Protein AF-A0A507FNB2-F1 (afdb_monomer_lite)

Radius of gyration: 12.71 Å; chains: 1; bounding box: 33×41×17 Å

pLDDT: mean 84.16, std 13.11, range [47.0, 95.19]

Foldseek 3Di:
DAAEEDAEQVVCLVVLQVCVVVVHAYEYEHHQAPVCVDCVRRVRYHYPDHRDDDPPVVPDD

Secondary structure (DSSP, 8-state):
--EE----HHHHHHHHHHHHHTT--EE-SS---GGGG-TTT-TTEE-SSPP----GGG---

Sequence (61 aa):
MAVFGGVSSDITQYTAELFSYYQIPYCGPMQGSPSLSDKNNYPYFIRPVQGVFVPVHFFKF

Structure (mmCIF, N/CA/C/O backbone):
data_AF-A0A507FNB2-F1
#
_entry.id   AF-A0A507FNB2-F1
#
loop_
_atom_site.group_PDB
_atom_site.id
_atom_site.type_symbol
_atom_site.label_atom_id
_atom_site.label_alt_id
_atom_site.label_comp_id
_atom_site.label_asym_id
_atom_site.label_entity_id
_atom_site.label_seq_id
_atom_site.pdbx_PDB_ins_code
_atom_site.Cartn_x
_atom_site.Cartn_y
_atom_site.Cartn_z
_atom_site.occupancy
_atom_site.B_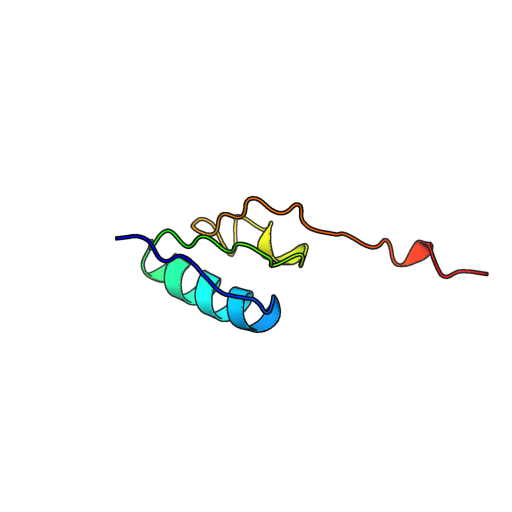iso_or_equiv
_atom_site.auth_seq_id
_atom_site.auth_comp_id
_atom_site.auth_asym_id
_atom_site.auth_atom_id
_atom_site.pdbx_PDB_model_num
ATOM 1 N N . MET A 1 1 ? -6.878 -11.179 -0.037 1.00 79.50 1 MET A N 1
ATOM 2 C CA . MET A 1 1 ? -6.105 -11.058 -1.294 1.00 79.50 1 MET A CA 1
ATOM 3 C C . MET A 1 1 ? -5.256 -9.803 -1.189 1.00 79.50 1 MET A C 1
ATOM 5 O O . MET A 1 1 ? -5.757 -8.837 -0.635 1.00 79.50 1 MET A O 1
ATOM 9 N N . ALA A 1 2 ? -3.999 -9.828 -1.628 1.00 87.31 2 ALA A N 1
ATOM 10 C CA . ALA A 1 2 ? -3.100 -8.674 -1.566 1.00 87.31 2 ALA A CA 1
ATOM 11 C C . ALA A 1 2 ? -2.403 -8.490 -2.915 1.00 87.31 2 ALA A C 1
ATOM 13 O O . ALA A 1 2 ? -2.092 -9.481 -3.580 1.00 87.31 2 ALA A O 1
ATOM 14 N N . VAL A 1 3 ? -2.187 -7.239 -3.313 1.00 91.56 3 VAL A N 1
ATOM 15 C CA . VAL A 1 3 ? -1.521 -6.877 -4.569 1.00 91.56 3 VAL A CA 1
ATOM 16 C C . VAL A 1 3 ? -0.102 -6.418 -4.251 1.00 91.56 3 VAL A C 1
ATOM 18 O O . VAL A 1 3 ? 0.106 -5.644 -3.322 1.00 91.56 3 VAL A O 1
ATOM 21 N N . PHE A 1 4 ? 0.877 -6.882 -5.022 1.00 90.81 4 PHE A N 1
ATOM 22 C CA . PHE A 1 4 ? 2.277 -6.484 -4.888 1.00 90.81 4 PHE A CA 1
ATOM 23 C C . PHE A 1 4 ? 2.778 -5.990 -6.241 1.00 90.81 4 PHE A C 1
ATOM 25 O O . PHE A 1 4 ? 2.599 -6.680 -7.245 1.00 90.81 4 PHE A O 1
ATOM 32 N N . GLY A 1 5 ? 3.399 -4.812 -6.280 1.00 88.44 5 GLY A N 1
ATOM 33 C CA . GLY A 1 5 ? 4.006 -4.285 -7.500 1.00 88.44 5 GLY A CA 1
ATOM 34 C C . GLY A 1 5 ? 3.829 -2.783 -7.685 1.00 88.44 5 GLY A C 1
ATOM 35 O O . GLY A 1 5 ? 3.602 -2.035 -6.740 1.00 88.44 5 GLY A O 1
ATOM 36 N N . GLY A 1 6 ? 3.975 -2.344 -8.932 1.00 81.75 6 GLY A N 1
ATOM 37 C CA . GLY A 1 6 ? 4.016 -0.930 -9.287 1.00 81.75 6 GLY A CA 1
ATOM 38 C C . GLY A 1 6 ? 5.422 -0.346 -9.150 1.00 81.75 6 GLY A C 1
ATOM 39 O O . GLY A 1 6 ? 6.160 -0.629 -8.210 1.00 81.75 6 GLY A O 1
ATOM 40 N N . VAL A 1 7 ? 5.805 0.460 -10.135 1.00 79.62 7 VAL A N 1
ATOM 41 C CA . VAL A 1 7 ? 7.145 1.070 -10.216 1.00 79.62 7 VAL A CA 1
ATOM 42 C C . VAL A 1 7 ? 7.066 2.588 -10.315 1.00 79.62 7 VAL A C 1
ATOM 44 O O . VAL A 1 7 ? 7.882 3.297 -9.738 1.00 79.62 7 VAL A O 1
ATOM 47 N N . SER A 1 8 ? 6.038 3.107 -10.984 1.00 86.56 8 SER A N 1
ATOM 48 C CA . SER A 1 8 ? 5.784 4.539 -11.111 1.00 86.56 8 SER A CA 1
ATOM 49 C C . SER A 1 8 ? 4.887 5.038 -9.982 1.00 86.56 8 SER A C 1
ATOM 51 O O . SER A 1 8 ? 3.816 4.470 -9.736 1.00 86.56 8 SER A O 1
ATOM 53 N N . SER A 1 9 ? 5.278 6.144 -9.350 1.00 86.19 9 SER A N 1
ATOM 54 C CA . SER A 1 9 ? 4.480 6.778 -8.296 1.00 86.19 9 SER A CA 1
ATOM 55 C C . SER A 1 9 ? 3.108 7.245 -8.791 1.00 86.19 9 SER A C 1
ATOM 57 O O . SER A 1 9 ? 2.141 7.118 -8.048 1.00 86.19 9 SER A O 1
ATOM 59 N N . ASP A 1 10 ? 3.000 7.714 -10.037 1.00 89.12 10 ASP A N 1
ATOM 60 C CA . ASP A 1 10 ? 1.750 8.272 -10.576 1.00 89.12 10 ASP A CA 1
ATOM 61 C C . ASP A 1 10 ? 0.683 7.191 -10.761 1.00 89.12 10 ASP A C 1
ATOM 63 O O . ASP A 1 10 ? -0.405 7.286 -10.204 1.00 89.12 10 ASP A O 1
ATOM 67 N N . ILE A 1 11 ? 1.021 6.088 -11.440 1.00 90.06 11 ILE A N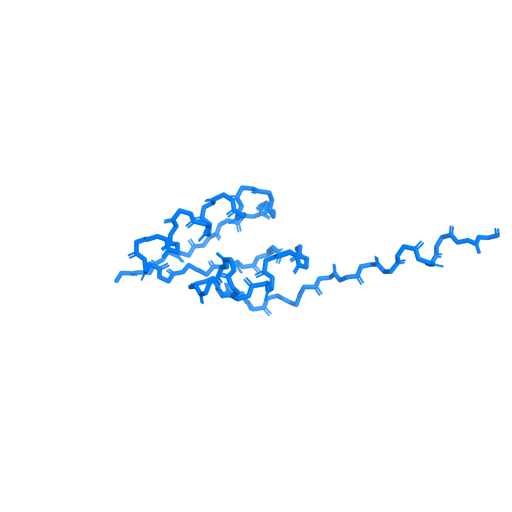 1
ATOM 68 C CA . ILE A 1 11 ? 0.105 4.939 -11.599 1.00 90.06 11 ILE A CA 1
ATOM 69 C C . ILE A 1 11 ? -0.256 4.340 -10.233 1.00 90.06 11 ILE A C 1
ATOM 71 O O . ILE A 1 11 ? -1.369 3.860 -10.016 1.00 90.06 11 ILE A O 1
ATOM 75 N N . THR A 1 12 ? 0.684 4.377 -9.288 1.00 92.56 12 THR A N 1
ATOM 76 C CA . THR A 1 12 ? 0.463 3.836 -7.945 1.00 92.56 12 THR A CA 1
ATOM 77 C C . THR A 1 12 ? -0.566 4.644 -7.170 1.00 92.56 12 THR A C 1
ATOM 79 O O . THR A 1 12 ? -1.321 4.043 -6.423 1.00 92.56 12 THR A O 1
ATOM 82 N N . GLN A 1 13 ? -0.664 5.959 -7.379 1.00 92.62 13 GLN A N 1
ATOM 83 C CA . GLN A 1 13 ? -1.709 6.772 -6.748 1.00 92.62 13 GLN A CA 1
ATOM 84 C C . GLN A 1 13 ? -3.097 6.334 -7.222 1.00 92.62 13 GLN A C 1
ATOM 86 O O . GLN A 1 13 ? -3.923 5.956 -6.398 1.00 92.62 13 GLN A O 1
ATOM 91 N N . TYR A 1 14 ? -3.308 6.248 -8.539 1.00 91.94 14 TYR A N 1
ATOM 92 C CA . TYR A 1 14 ? -4.585 5.795 -9.102 1.00 91.94 14 TYR A CA 1
ATOM 93 C C . TYR A 1 14 ? -4.963 4.378 -8.654 1.00 91.94 14 TYR A C 1
ATOM 95 O O . TYR A 1 14 ? -6.101 4.105 -8.279 1.00 91.94 14 TYR A O 1
ATOM 103 N N . THR A 1 15 ? -4.001 3.453 -8.678 1.00 92.94 15 THR A N 1
ATOM 104 C CA . THR A 1 15 ? -4.253 2.059 -8.278 1.00 92.94 15 THR A CA 1
ATOM 105 C C . THR A 1 15 ? -4.465 1.920 -6.771 1.00 92.94 15 THR A C 1
ATOM 107 O O . THR A 1 15 ? -5.348 1.174 -6.357 1.00 92.94 15 THR A O 1
ATOM 110 N N . ALA A 1 16 ? -3.727 2.661 -5.941 1.00 92.94 16 ALA A N 1
ATOM 111 C CA . ALA A 1 16 ? -3.920 2.683 -4.493 1.00 92.94 16 ALA A CA 1
ATOM 112 C C . ALA A 1 16 ? -5.268 3.291 -4.093 1.00 92.94 16 ALA A C 1
ATOM 114 O O . ALA A 1 16 ? -5.888 2.802 -3.148 1.00 92.94 16 ALA A O 1
ATOM 115 N N . GLU A 1 17 ? -5.738 4.313 -4.808 1.00 92.81 17 GLU A N 1
ATOM 116 C CA . GLU A 1 17 ? -7.073 4.880 -4.611 1.00 92.81 17 GLU A CA 1
ATOM 117 C C . GLU A 1 17 ? -8.147 3.832 -4.923 1.00 92.81 17 GLU A C 1
ATOM 119 O O . GLU A 1 17 ? -8.980 3.512 -4.074 1.00 92.81 17 GLU A O 1
ATOM 124 N N . LEU A 1 18 ? -8.059 3.206 -6.103 1.00 93.31 18 LEU A N 1
ATOM 125 C CA . LEU A 1 18 ? -8.985 2.156 -6.520 1.00 93.31 18 LEU A CA 1
ATOM 126 C C . LEU A 1 18 ? -9.028 1.007 -5.505 1.00 93.31 18 LEU A C 1
ATOM 128 O O . LEU A 1 18 ? -10.102 0.580 -5.088 1.00 93.31 18 LEU A O 1
ATOM 132 N N . PHE A 1 19 ? -7.867 0.518 -5.072 1.00 93.81 19 PHE A N 1
ATOM 133 C CA . PHE A 1 19 ? -7.790 -0.560 -4.090 1.00 93.81 19 PHE A CA 1
ATOM 134 C C . PHE A 1 19 ? -8.280 -0.148 -2.705 1.00 93.81 19 PHE A C 1
ATOM 136 O O . PHE A 1 19 ? -8.779 -1.003 -1.974 1.00 93.81 19 PHE A O 1
ATOM 143 N N . SER A 1 20 ? -8.216 1.137 -2.360 1.00 93.31 20 SER A N 1
ATOM 144 C CA . SER A 1 20 ? -8.761 1.632 -1.098 1.00 93.31 20 SER A CA 1
ATOM 145 C C . SER A 1 20 ? -10.289 1.547 -1.061 1.00 93.31 20 SER A C 1
ATOM 147 O O . SER A 1 20 ? -10.829 1.150 -0.029 1.00 93.31 20 SER A O 1
ATOM 149 N N . TYR A 1 21 ? -10.982 1.781 -2.185 1.00 94.12 21 TYR A N 1
ATOM 150 C CA . TYR A 1 21 ? -12.436 1.564 -2.280 1.00 94.12 21 TYR A CA 1
ATOM 151 C C . TYR A 1 21 ? -12.839 0.103 -2.048 1.00 94.12 21 TYR A C 1
ATOM 153 O O . TYR A 1 21 ? -13.859 -0.166 -1.420 1.00 94.12 21 TYR A O 1
ATOM 161 N N . TYR A 1 22 ? -12.027 -0.842 -2.524 1.00 94.12 22 TYR A N 1
ATOM 162 C CA . TYR A 1 22 ? -12.274 -2.277 -2.353 1.00 94.12 22 TYR A CA 1
ATOM 163 C C . TYR A 1 22 ? -11.613 -2.873 -1.104 1.00 94.12 22 TYR A C 1
ATOM 165 O O . TYR A 1 22 ? -11.683 -4.084 -0.901 1.00 94.12 22 TYR A O 1
ATOM 173 N N . GLN A 1 23 ? -10.960 -2.047 -0.279 1.00 94.12 23 GLN A N 1
ATOM 174 C CA . GLN A 1 23 ? -10.237 -2.474 0.924 1.00 94.12 23 GLN A CA 1
ATOM 175 C C . GLN A 1 23 ? -9.168 -3.548 0.646 1.00 94.12 23 GLN A C 1
ATOM 177 O O . GLN A 1 23 ? -8.912 -4.435 1.464 1.00 94.12 23 GLN A O 1
ATOM 182 N N . ILE A 1 24 ? -8.542 -3.484 -0.531 1.00 94.81 24 ILE A N 1
ATOM 183 C CA . ILE A 1 24 ? -7.520 -4.438 -0.956 1.00 94.81 24 ILE A CA 1
ATOM 184 C C . ILE A 1 24 ? -6.145 -3.915 -0.516 1.00 94.81 24 ILE A C 1
ATOM 186 O O . ILE A 1 24 ? -5.735 -2.842 -0.960 1.00 94.81 24 ILE A O 1
ATOM 190 N N . PRO A 1 25 ? -5.390 -4.659 0.312 1.00 94.12 25 PRO A N 1
ATOM 191 C CA . PRO A 1 25 ? -4.025 -4.284 0.657 1.00 94.12 25 PRO A CA 1
ATOM 192 C C . PRO A 1 25 ? -3.127 -4.296 -0.584 1.00 94.12 25 PRO A C 1
ATOM 194 O O . PRO A 1 25 ? -3.065 -5.294 -1.312 1.00 94.12 25 PRO A O 1
ATOM 197 N N . TYR A 1 26 ? -2.406 -3.196 -0.797 1.00 94.00 26 TYR A N 1
ATOM 198 C CA . TYR A 1 26 ? -1.511 -3.002 -1.935 1.00 94.00 26 TYR A CA 1
ATOM 199 C C . TYR A 1 26 ? -0.116 -2.601 -1.462 1.00 94.00 26 TYR A C 1
ATOM 201 O O . TYR A 1 26 ? 0.046 -1.608 -0.756 1.00 94.00 26 TYR A O 1
ATOM 209 N N . CYS A 1 27 ? 0.896 -3.376 -1.850 1.00 91.62 27 CYS A N 1
ATOM 210 C CA . CYS A 1 27 ? 2.288 -3.132 -1.510 1.00 91.62 27 CYS A CA 1
ATOM 211 C C . CYS A 1 27 ? 3.100 -2.674 -2.723 1.00 91.62 27 CYS A C 1
ATOM 213 O O . CYS A 1 27 ? 3.268 -3.424 -3.689 1.00 91.62 27 CYS A O 1
ATOM 215 N N . GLY A 1 28 ? 3.631 -1.457 -2.638 1.00 90.31 28 GLY A N 1
ATOM 216 C CA . GLY A 1 28 ? 4.494 -0.861 -3.645 1.00 90.31 28 GLY A CA 1
ATOM 217 C C . GLY A 1 28 ? 5.981 -0.958 -3.279 1.00 90.31 28 GLY A C 1
ATOM 218 O O . GLY A 1 28 ? 6.363 -0.446 -2.228 1.00 90.31 28 GLY A O 1
ATOM 219 N N . PRO A 1 29 ? 6.851 -1.579 -4.099 1.00 83.75 29 PRO A N 1
ATOM 220 C CA . PRO A 1 29 ? 8.253 -1.790 -3.744 1.00 83.75 29 PRO A CA 1
ATOM 221 C C . PRO A 1 29 ? 9.159 -0.564 -3.929 1.00 83.75 29 PRO A C 1
ATOM 223 O O . PRO A 1 29 ? 10.209 -0.524 -3.299 1.00 83.75 29 PRO A O 1
ATOM 226 N N . MET A 1 30 ? 8.820 0.401 -4.793 1.00 83.75 30 MET A N 1
ATOM 227 C CA . MET A 1 30 ? 9.785 1.416 -5.275 1.00 83.75 30 MET A CA 1
ATOM 228 C C . MET A 1 30 ? 9.257 2.854 -5.304 1.00 83.75 30 MET A C 1
ATOM 230 O O . MET A 1 30 ? 9.998 3.789 -5.603 1.00 83.75 30 MET A O 1
ATOM 234 N N . GLN A 1 31 ? 7.980 3.064 -5.017 1.00 87.06 31 GLN A N 1
ATOM 235 C CA . GLN A 1 31 ? 7.350 4.365 -5.159 1.00 87.06 31 GLN A CA 1
ATOM 236 C C . GLN A 1 31 ? 7.823 5.291 -4.047 1.00 87.06 31 GLN A C 1
ATOM 238 O O . GLN A 1 31 ? 7.600 5.005 -2.874 1.00 87.06 31 GLN A O 1
ATOM 243 N N . GLY A 1 32 ? 8.436 6.413 -4.422 1.00 86.12 32 GLY A N 1
ATOM 244 C CA . GLY A 1 32 ? 8.988 7.400 -3.493 1.00 86.12 32 GLY A CA 1
ATOM 245 C C . GLY A 1 32 ? 8.101 8.622 -3.250 1.00 86.12 32 GLY A C 1
ATOM 246 O O . GLY A 1 32 ? 8.439 9.426 -2.389 1.00 86.12 32 GLY A O 1
ATOM 247 N N . SER A 1 33 ? 6.971 8.779 -3.956 1.00 87.75 33 SER A N 1
ATOM 248 C CA . SER A 1 33 ? 6.147 9.992 -3.812 1.00 87.75 33 SER A CA 1
ATOM 249 C C . SER A 1 33 ? 5.643 10.179 -2.371 1.00 87.75 33 SER A C 1
ATOM 251 O O . SER A 1 33 ? 5.110 9.225 -1.790 1.00 87.75 33 SER A O 1
ATOM 253 N N . PRO A 1 34 ? 5.774 11.377 -1.773 1.00 86.38 34 PRO A N 1
ATOM 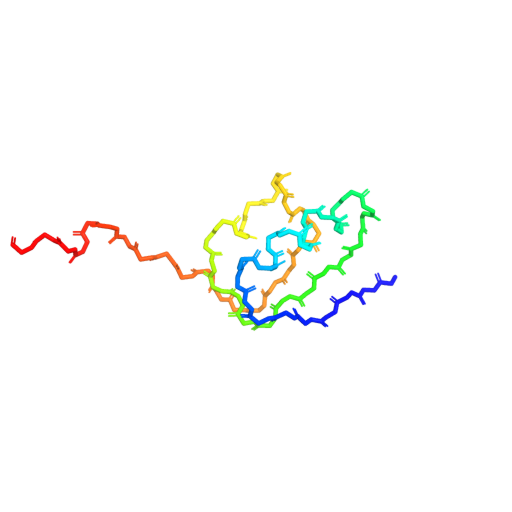254 C CA . PRO A 1 34 ? 5.273 11.656 -0.431 1.00 86.38 34 PRO A CA 1
ATOM 255 C C . PRO A 1 34 ? 3.739 11.641 -0.355 1.00 86.38 34 PRO A C 1
ATOM 257 O O . PRO A 1 34 ? 3.208 11.316 0.703 1.00 86.38 34 PRO A O 1
ATOM 260 N N . SER A 1 35 ? 3.021 11.894 -1.460 1.00 88.56 35 SER A N 1
ATOM 261 C CA . SER A 1 35 ? 1.547 11.849 -1.482 1.00 88.56 35 SER A CA 1
ATOM 262 C C . SER A 1 35 ? 0.989 10.465 -1.135 1.00 88.56 35 SER A C 1
ATOM 264 O O . SER A 1 35 ? -0.045 10.358 -0.488 1.00 88.56 35 SER A O 1
ATOM 266 N N . LEU A 1 36 ? 1.720 9.398 -1.471 1.00 89.12 36 LEU A N 1
ATOM 267 C CA . LEU A 1 36 ? 1.366 8.012 -1.140 1.00 89.12 36 LEU A CA 1
ATOM 268 C C . LEU A 1 36 ? 1.476 7.681 0.361 1.00 89.12 36 LEU A C 1
ATOM 270 O O . LEU A 1 36 ? 1.088 6.592 0.778 1.00 89.12 36 LEU A O 1
ATOM 274 N N . SER A 1 37 ? 2.025 8.583 1.180 1.00 89.81 37 SER A N 1
ATOM 275 C CA . SER A 1 37 ? 2.034 8.431 2.640 1.00 89.81 37 SER A CA 1
ATOM 276 C C . SER A 1 37 ? 0.725 8.886 3.298 1.00 89.81 37 SER A C 1
ATOM 278 O O . SER A 1 37 ? 0.545 8.639 4.490 1.00 89.81 37 SER A O 1
ATOM 280 N N . ASP A 1 38 ? -0.179 9.540 2.562 1.00 91.38 38 ASP A N 1
ATOM 281 C CA . ASP A 1 38 ? -1.459 9.997 3.102 1.00 91.38 38 ASP A CA 1
ATOM 282 C C . ASP A 1 38 ? -2.413 8.820 3.348 1.00 91.38 38 ASP A C 1
ATOM 284 O O . ASP A 1 38 ? -2.952 8.216 2.421 1.00 91.38 38 ASP A O 1
ATOM 288 N N . LYS A 1 39 ? -2.632 8.497 4.625 1.00 91.50 39 LYS A N 1
ATOM 289 C CA . LYS A 1 39 ? -3.496 7.390 5.053 1.00 91.50 39 LYS A CA 1
ATOM 290 C C . LYS A 1 39 ? -4.983 7.704 5.020 1.00 91.50 39 LYS A C 1
ATOM 292 O O . LYS A 1 39 ? -5.768 6.764 5.104 1.00 91.50 39 LYS A O 1
ATOM 297 N N . ASN A 1 40 ? -5.368 8.968 4.862 1.00 93.12 40 ASN A N 1
ATOM 298 C CA . ASN A 1 40 ? -6.769 9.315 4.648 1.00 93.12 40 ASN A CA 1
ATOM 299 C C . ASN A 1 40 ? -7.201 8.934 3.227 1.00 93.12 40 ASN A C 1
ATOM 301 O O . ASN A 1 40 ? -8.290 8.403 3.042 1.00 93.12 40 ASN A O 1
ATOM 305 N N . ASN A 1 41 ? -6.317 9.146 2.245 1.00 91.31 41 ASN A N 1
ATOM 306 C CA . ASN A 1 41 ? -6.573 8.825 0.839 1.00 91.31 41 ASN A CA 1
ATOM 307 C C . ASN A 1 41 ? -6.158 7.392 0.458 1.00 91.31 41 ASN A C 1
ATOM 309 O O . ASN A 1 41 ? -6.829 6.749 -0.345 1.00 91.31 41 ASN A O 1
ATOM 313 N N . TYR A 1 42 ? -5.083 6.864 1.055 1.00 93.88 42 TYR A N 1
ATOM 314 C CA . TYR A 1 42 ? -4.529 5.540 0.733 1.00 93.88 42 TYR A CA 1
ATOM 315 C C . TYR A 1 42 ? -4.349 4.650 1.982 1.00 93.88 42 TYR A C 1
ATOM 317 O O . TYR A 1 42 ? -3.226 4.238 2.309 1.00 93.88 42 TYR A O 1
ATOM 325 N N . PRO A 1 43 ? -5.430 4.322 2.716 1.00 95.19 43 PRO A N 1
ATOM 326 C CA . PRO A 1 43 ? -5.340 3.559 3.964 1.00 95.19 43 PRO A CA 1
ATOM 327 C C . PRO A 1 43 ? -4.713 2.166 3.784 1.00 95.19 43 PRO A C 1
ATOM 329 O O . PRO A 1 43 ? -3.959 1.714 4.648 1.00 95.19 43 PRO A O 1
ATOM 332 N N . TYR A 1 44 ? -4.950 1.518 2.639 1.00 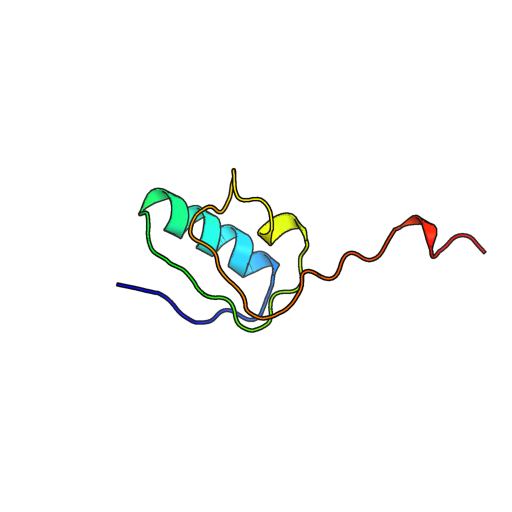94.06 44 TYR A N 1
ATOM 333 C CA . TYR A 1 44 ? -4.515 0.141 2.355 1.00 94.06 44 TYR A CA 1
ATOM 334 C C . TYR A 1 44 ? -3.184 0.034 1.597 1.00 94.06 44 TYR A C 1
ATOM 336 O O . TYR A 1 44 ? -2.739 -1.073 1.282 1.00 94.06 44 TYR A O 1
ATOM 344 N N . PHE A 1 45 ? -2.527 1.161 1.313 1.00 93.56 45 PHE A N 1
ATOM 345 C CA . PHE A 1 45 ? -1.248 1.170 0.611 1.00 93.56 45 PHE A CA 1
ATOM 346 C C . PHE A 1 45 ? -0.068 1.046 1.578 1.00 93.56 45 PHE A C 1
ATOM 348 O O . PHE A 1 45 ? 0.054 1.825 2.522 1.00 93.56 45 PHE A O 1
ATOM 355 N N . ILE A 1 46 ? 0.841 0.106 1.341 1.00 92.56 46 ILE A N 1
ATOM 356 C CA . ILE A 1 46 ? 2.070 -0.081 2.121 1.00 92.56 46 ILE A CA 1
ATOM 357 C C . ILE A 1 46 ? 3.293 -0.080 1.202 1.00 92.56 46 ILE A C 1
ATOM 359 O O . ILE A 1 46 ? 3.209 -0.439 0.033 1.00 92.56 46 ILE A O 1
ATOM 363 N N . ARG A 1 47 ? 4.450 0.326 1.725 1.00 89.56 47 ARG A N 1
ATOM 364 C CA . ARG A 1 47 ? 5.721 0.271 0.992 1.00 89.56 47 ARG A CA 1
ATOM 365 C C . ARG A 1 47 ? 6.903 0.129 1.952 1.00 89.56 47 ARG A C 1
ATOM 367 O O . ARG A 1 47 ? 6.850 0.713 3.034 1.00 89.56 47 ARG A O 1
ATOM 374 N N . PRO A 1 48 ? 7.962 -0.607 1.574 1.00 86.44 48 PRO A N 1
ATOM 375 C CA . PRO A 1 48 ? 9.195 -0.675 2.354 1.00 86.44 48 PRO A CA 1
ATOM 376 C C . PRO A 1 48 ? 10.106 0.539 2.112 1.00 86.44 48 PRO A C 1
ATOM 378 O O . PRO A 1 48 ? 10.895 0.902 2.980 1.00 86.44 48 PRO A O 1
ATOM 381 N N . VAL A 1 49 ? 10.001 1.178 0.942 1.00 83.06 49 VAL A N 1
ATOM 382 C CA . VAL A 1 49 ? 10.794 2.360 0.585 1.00 83.06 49 VAL A CA 1
ATOM 383 C C . VAL A 1 49 ? 10.236 3.601 1.281 1.00 83.06 49 VAL A C 1
ATOM 385 O O . VAL A 1 49 ? 9.026 3.835 1.289 1.00 83.06 49 VAL A O 1
ATOM 388 N N . GLN A 1 50 ? 11.123 4.410 1.863 1.00 77.19 50 GLN A N 1
ATOM 389 C CA . GLN A 1 50 ? 10.744 5.682 2.476 1.00 77.19 50 GLN A CA 1
ATOM 390 C C . GLN A 1 50 ? 10.258 6.674 1.412 1.00 77.19 50 GLN A C 1
ATOM 392 O O . GLN A 1 50 ? 10.812 6.758 0.317 1.00 77.19 50 GLN A O 1
ATOM 397 N N . GLY A 1 51 ? 9.226 7.452 1.745 1.00 73.06 51 GLY A N 1
ATOM 398 C CA . GLY A 1 51 ? 8.803 8.567 0.904 1.00 73.06 51 GLY A CA 1
ATOM 399 C C . GLY A 1 51 ? 9.908 9.618 0.844 1.00 73.06 51 GLY A C 1
ATOM 400 O O . GLY A 1 51 ? 10.312 10.143 1.879 1.00 73.06 51 GLY A O 1
ATOM 401 N N . VAL A 1 52 ? 10.394 9.926 -0.355 1.00 74.62 52 VAL A N 1
ATOM 402 C CA . VAL A 1 52 ? 11.420 10.948 -0.559 1.00 74.62 52 VAL A CA 1
ATOM 403 C C . VAL A 1 52 ? 10.713 12.292 -0.691 1.00 74.62 52 VAL A C 1
ATOM 405 O O . VAL A 1 52 ? 10.132 12.606 -1.728 1.00 74.62 52 VAL A O 1
ATOM 408 N N . PHE A 1 53 ? 10.741 13.089 0.375 1.00 62.97 53 PHE A N 1
ATOM 409 C CA . PHE A 1 53 ? 10.350 14.494 0.315 1.00 62.97 53 PHE A CA 1
ATOM 410 C C . PHE A 1 53 ? 11.589 15.336 -0.001 1.00 62.97 53 PHE A C 1
ATOM 412 O O . PHE A 1 53 ? 12.490 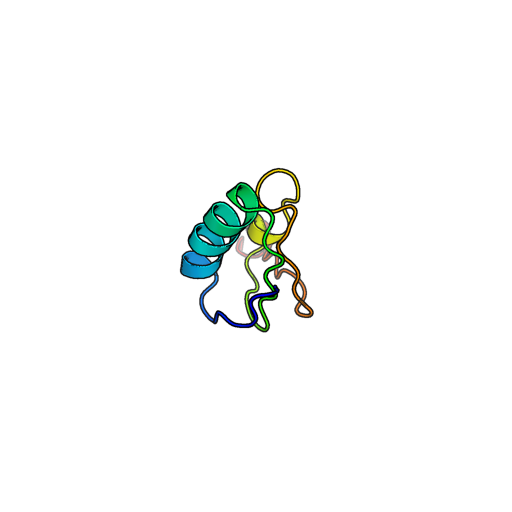15.443 0.828 1.00 62.97 53 PHE A O 1
ATOM 419 N N . VAL A 1 54 ? 11.645 15.926 -1.197 1.00 61.41 54 VAL A N 1
ATOM 420 C CA . VAL A 1 54 ? 12.664 16.928 -1.535 1.00 61.41 54 VAL A CA 1
ATOM 421 C C . VAL A 1 54 ? 12.094 18.303 -1.169 1.00 61.41 54 VAL A C 1
ATOM 423 O O . VAL A 1 54 ? 11.148 18.746 -1.824 1.00 61.41 54 VAL A O 1
ATOM 426 N N . PRO A 1 55 ? 12.603 18.990 -0.129 1.00 55.06 55 PRO A N 1
ATOM 427 C CA . PRO A 1 55 ? 12.110 20.312 0.225 1.00 55.06 55 PRO A CA 1
ATOM 428 C C . PRO A 1 55 ? 12.415 21.296 -0.908 1.00 55.06 55 PRO A C 1
ATOM 430 O O . PRO A 1 55 ? 13.568 21.518 -1.272 1.00 55.06 55 PRO A O 1
ATOM 433 N N . VAL A 1 56 ? 11.369 21.938 -1.428 1.00 56.59 56 VAL A N 1
ATOM 434 C CA . VAL A 1 56 ? 11.435 22.941 -2.511 1.00 56.59 56 VAL A CA 1
ATOM 435 C C . VAL A 1 56 ? 12.319 24.150 -2.141 1.00 56.59 56 VAL A C 1
ATOM 437 O O . VAL A 1 56 ? 12.762 24.895 -3.006 1.00 56.59 56 VAL A O 1
ATOM 440 N N . HIS A 1 57 ? 12.645 24.318 -0.854 1.00 53.56 57 HIS A N 1
ATOM 441 C CA . HIS A 1 57 ? 13.571 25.337 -0.350 1.00 53.56 57 HIS A CA 1
ATOM 442 C C . HIS A 1 57 ? 15.062 25.028 -0.558 1.00 53.56 57 HIS A C 1
ATOM 444 O O . HIS A 1 57 ? 15.884 25.906 -0.311 1.00 53.56 57 HIS A O 1
ATOM 450 N N . PHE A 1 58 ? 15.436 23.831 -1.018 1.00 53.41 58 PHE A N 1
ATOM 451 C CA . PHE A 1 58 ? 16.844 23.482 -1.257 1.00 53.41 58 PHE A CA 1
ATOM 452 C C . PHE A 1 58 ? 17.408 24.069 -2.571 1.00 53.41 58 PHE A C 1
ATOM 454 O O . PHE A 1 58 ? 18.612 24.024 -2.795 1.00 53.41 58 PHE A O 1
ATOM 461 N N . PHE A 1 59 ? 16.559 24.664 -3.423 1.00 53.94 59 PHE A N 1
ATOM 462 C CA . PHE A 1 59 ? 16.937 25.330 -4.681 1.00 53.94 59 PHE A CA 1
ATOM 463 C C . PHE A 1 59 ? 16.717 26.850 -4.628 1.00 53.94 59 PHE A C 1
ATOM 465 O O . PHE A 1 59 ? 16.065 27.433 -5.494 1.00 53.94 59 PHE A O 1
ATOM 472 N N . LYS A 1 60 ? 17.258 27.517 -3.609 1.00 47.00 60 LYS A N 1
ATOM 473 C CA . LYS A 1 60 ? 17.428 28.975 -3.637 1.00 47.00 60 LYS A CA 1
ATOM 474 C C . LYS A 1 60 ? 18.910 29.291 -3.441 1.00 47.00 60 LYS A C 1
ATOM 476 O O . LYS A 1 60 ? 19.363 29.411 -2.308 1.00 47.00 60 LYS A O 1
ATOM 481 N N . PHE A 1 61 ? 19.638 29.303 -4.561 1.00 52.72 61 PHE A N 1
ATOM 482 C CA . PHE A 1 61 ? 20.971 29.903 -4.677 1.00 52.72 61 PHE A CA 1
ATOM 483 C C . PHE A 1 61 ? 20.857 31.429 -4.676 1.00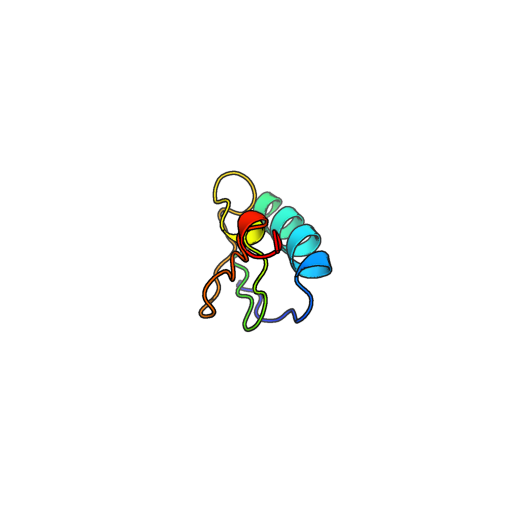 52.72 61 PHE A C 1
ATOM 485 O O . PHE A 1 61 ? 19.820 31.934 -5.173 1.00 52.72 61 PHE A O 1
#

Organism: NCBI:txid246404

InterPro domains:
  IPR001828 Receptor, ligand binding region [PF01094] (2-49)
  IPR028082 Periplasmic binding protein-like I [SSF53822] (2-50)